Protein AF-A0A355PFP1-F1 (afdb_monomer_lite)

Secondary structure (DSSP, 8-state):
-HHHHHHHHHHHHHHHHHHHHHHHHHHHHTTT-S--TTSPPP-----------

Structure (mmCIF, N/CA/C/O backbone):
data_AF-A0A355PFP1-F1
#
_entry.id   AF-A0A355PFP1-F1
#
loop_
_atom_site.group_PDB
_atom_site.id
_atom_site.type_symbol
_atom_site.label_atom_id
_atom_site.label_alt_id
_atom_site.label_comp_id
_atom_site.label_asym_id
_atom_site.label_entity_id
_atom_site.label_seq_id
_atom_site.pdbx_PDB_ins_code
_atom_site.Cartn_x
_atom_site.Cartn_y
_atom_site.Cartn_z
_atom_site.occupancy
_atom_site.B_iso_or_equiv
_atom_site.auth_seq_id
_atom_site.auth_comp_id
_atom_site.auth_asym_id
_atom_site.auth_atom_id
_atom_site.pdbx_PDB_model_num
ATOM 1 N N . MET A 1 1 ? 20.581 0.827 -22.555 1.00 60.53 1 MET A N 1
ATOM 2 C CA . MET A 1 1 ? 19.336 1.613 -22.684 1.00 60.53 1 MET A CA 1
ATOM 3 C C . MET A 1 1 ? 18.083 0.786 -22.383 1.00 60.53 1 MET A C 1
ATOM 5 O O . MET A 1 1 ? 17.383 1.161 -21.466 1.00 60.53 1 MET A O 1
ATOM 9 N N . SER A 1 2 ? 17.820 -0.356 -23.040 1.00 76.06 2 SER A N 1
ATOM 10 C CA . SER A 1 2 ? 16.540 -1.089 -22.870 1.00 76.06 2 SER A CA 1
ATOM 11 C C . SER A 1 2 ? 16.331 -1.850 -21.544 1.00 76.06 2 SER A C 1
ATOM 13 O O . SER A 1 2 ? 15.189 -1.977 -21.114 1.00 76.06 2 SER A O 1
ATOM 15 N N . MET A 1 3 ? 17.375 -2.395 -20.903 1.00 83.69 3 MET A N 1
ATOM 16 C CA . MET A 1 3 ? 17.187 -3.134 -19.637 1.00 83.69 3 MET A CA 1
ATOM 17 C C . MET A 1 3 ? 16.989 -2.205 -18.435 1.00 83.69 3 MET A C 1
ATOM 19 O O . MET A 1 3 ? 16.139 -2.473 -17.596 1.00 83.69 3 MET A O 1
ATOM 23 N N . PHE A 1 4 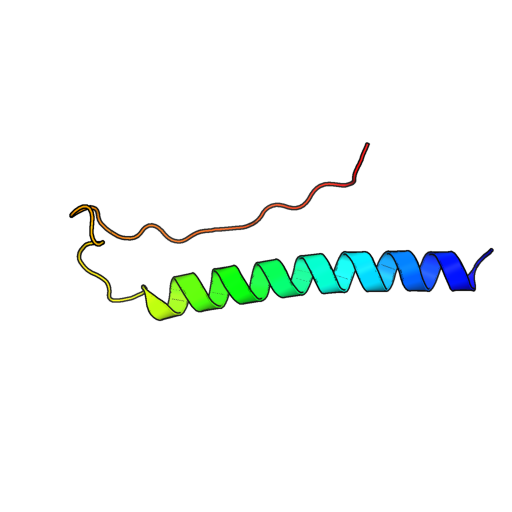? 17.733 -1.096 -18.365 1.00 91.19 4 PHE A N 1
ATOM 24 C CA . PHE A 1 4 ? 17.600 -0.127 -17.272 1.00 91.19 4 PHE A CA 1
ATOM 25 C C . PHE A 1 4 ? 16.195 0.486 -17.217 1.00 91.19 4 PHE A C 1
ATOM 27 O O . PHE A 1 4 ? 15.591 0.504 -16.150 1.00 91.19 4 PHE A O 1
ATOM 34 N N . SER A 1 5 ? 15.615 0.844 -18.368 1.00 90.06 5 SER A N 1
ATOM 35 C CA . SER A 1 5 ? 14.232 1.334 -18.435 1.00 90.06 5 SER A CA 1
ATOM 36 C C . SER A 1 5 ? 13.207 0.290 -17.977 1.00 90.06 5 SER A C 1
ATOM 38 O O . SER A 1 5 ? 12.218 0.631 -17.337 1.00 90.06 5 SER A O 1
ATOM 40 N N . ALA A 1 6 ? 13.431 -0.999 -18.262 1.00 92.25 6 ALA A N 1
ATOM 41 C CA . ALA A 1 6 ? 12.539 -2.063 -17.795 1.00 92.25 6 ALA A CA 1
ATOM 42 C C . ALA A 1 6 ? 12.560 -2.197 -16.262 1.00 92.25 6 ALA A C 1
ATOM 44 O O . ALA A 1 6 ? 11.509 -2.385 -15.649 1.00 92.25 6 ALA A O 1
ATOM 45 N N . PHE A 1 7 ? 13.733 -2.051 -15.636 1.00 94.38 7 PHE A N 1
ATOM 46 C CA . PHE A 1 7 ? 13.855 -2.058 -14.178 1.00 94.38 7 PHE A CA 1
ATOM 47 C C . PHE A 1 7 ? 13.220 -0.828 -13.524 1.00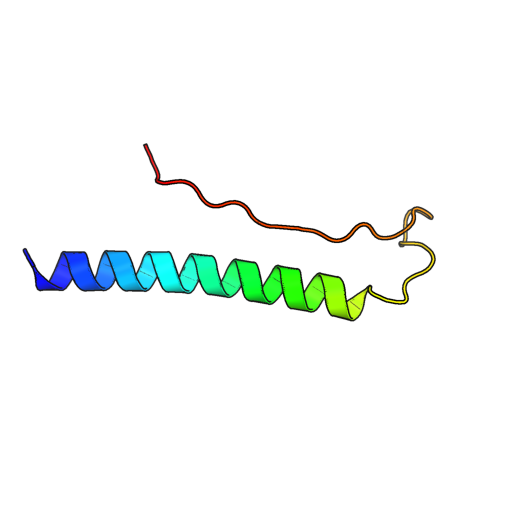 94.38 7 PHE A C 1
ATOM 49 O O . PHE A 1 7 ? 12.566 -0.974 -12.495 1.00 94.38 7 PHE A O 1
ATOM 56 N N . GLU A 1 8 ? 13.345 0.358 -14.120 1.00 93.31 8 GLU A N 1
ATOM 57 C CA . GLU A 1 8 ? 12.680 1.577 -13.634 1.00 93.31 8 GLU A CA 1
ATOM 58 C C . GLU A 1 8 ? 11.148 1.457 -13.698 1.00 93.31 8 GLU A C 1
ATOM 60 O O . GLU A 1 8 ? 10.447 1.777 -12.730 1.00 93.31 8 GLU A O 1
ATOM 65 N N . ILE A 1 9 ? 10.614 0.912 -14.797 1.00 93.00 9 ILE A N 1
ATOM 66 C CA . ILE A 1 9 ? 9.177 0.639 -14.940 1.00 93.00 9 ILE A CA 1
ATOM 67 C C . ILE A 1 9 ? 8.722 -0.382 -13.891 1.00 93.00 9 ILE A C 1
ATOM 69 O O . ILE A 1 9 ? 7.747 -0.146 -13.180 1.00 93.00 9 ILE A O 1
ATOM 73 N N . ALA A 1 10 ? 9.433 -1.502 -13.748 1.00 95.62 10 ALA A N 1
ATOM 74 C CA . ALA A 1 10 ? 9.080 -2.523 -12.764 1.00 95.62 10 ALA A CA 1
ATOM 75 C C . ALA A 1 10 ? 9.166 -1.989 -11.322 1.00 95.62 10 ALA A C 1
ATOM 77 O O . ALA A 1 10 ? 8.283 -2.262 -10.510 1.00 95.62 10 ALA A O 1
ATOM 78 N N . GLY A 1 11 ? 10.191 -1.193 -11.008 1.00 95.31 11 GLY A N 1
ATOM 79 C CA . GLY A 1 11 ? 10.380 -0.574 -9.697 1.00 95.31 11 GLY A CA 1
ATOM 80 C C . GLY A 1 11 ? 9.262 0.406 -9.343 1.00 95.31 11 GLY A C 1
ATOM 81 O O . GLY A 1 11 ? 8.664 0.301 -8.269 1.00 95.31 11 GLY A O 1
ATOM 82 N N . SER A 1 12 ? 8.925 1.315 -10.262 1.00 96.19 12 SER A N 1
ATOM 83 C CA . SER A 1 12 ? 7.812 2.257 -10.072 1.00 96.19 12 SER A 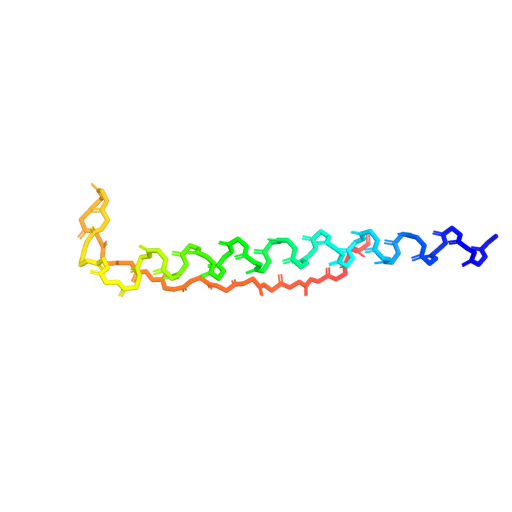CA 1
ATOM 84 C C . SER A 1 12 ? 6.463 1.535 -9.957 1.00 96.19 12 SER A C 1
ATOM 86 O O . SER A 1 12 ? 5.671 1.854 -9.067 1.00 96.19 12 SER A O 1
ATOM 88 N N . ALA A 1 13 ? 6.234 0.491 -10.761 1.00 95.94 13 ALA A N 1
ATOM 89 C CA . ALA A 1 13 ? 5.038 -0.341 -10.673 1.00 95.94 13 ALA A CA 1
ATOM 90 C C . ALA A 1 13 ? 4.932 -1.075 -9.325 1.00 95.94 13 ALA A C 1
ATOM 92 O O . ALA A 1 13 ? 3.864 -1.065 -8.713 1.00 95.94 13 ALA A O 1
ATOM 93 N N . MET A 1 14 ? 6.017 -1.679 -8.827 1.00 97.75 14 MET A N 1
ATOM 94 C CA . MET A 1 14 ? 6.018 -2.351 -7.519 1.00 97.75 14 MET A CA 1
ATOM 95 C C . MET A 1 14 ? 5.734 -1.376 -6.375 1.00 97.75 14 MET A C 1
ATOM 97 O O . MET A 1 14 ? 4.961 -1.706 -5.477 1.00 97.75 14 MET A O 1
ATOM 101 N N . SER A 1 15 ? 6.300 -0.168 -6.427 1.00 96.88 15 SER A N 1
ATOM 102 C CA . SER A 1 15 ? 6.018 0.881 -5.439 1.00 96.88 15 SER A CA 1
ATOM 103 C C . SER A 1 15 ? 4.532 1.262 -5.431 1.00 96.88 15 SER A C 1
ATOM 105 O O . SER A 1 15 ? 3.888 1.256 -4.377 1.00 96.88 15 SER A O 1
ATOM 107 N N . ALA A 1 16 ? 3.942 1.485 -6.612 1.00 97.69 16 ALA A N 1
ATOM 108 C CA . ALA A 1 16 ? 2.512 1.761 -6.741 1.00 97.69 16 ALA A CA 1
ATOM 109 C C . ALA A 1 16 ? 1.652 0.598 -6.211 1.00 97.69 16 ALA A C 1
ATOM 111 O O . ALA A 1 16 ? 0.681 0.813 -5.481 1.00 97.69 16 ALA A O 1
ATOM 112 N N . GLN A 1 17 ? 2.019 -0.650 -6.516 1.00 97.25 17 GLN A N 1
ATOM 113 C CA . GLN A 1 17 ? 1.297 -1.825 -6.017 1.00 97.25 17 GLN A CA 1
ATOM 114 C C . GLN A 1 17 ? 1.387 -1.973 -4.495 1.00 97.25 17 GLN A C 1
ATOM 116 O O . GLN A 1 17 ? 0.372 -2.258 -3.858 1.00 97.25 17 GLN A O 1
ATOM 121 N N . ALA A 1 18 ? 2.545 -1.706 -3.888 1.00 98.25 18 ALA A N 1
ATOM 122 C CA . ALA A 1 18 ? 2.689 -1.713 -2.433 1.00 98.25 18 ALA A CA 1
ATOM 123 C C . ALA A 1 18 ? 1.758 -0.683 -1.767 1.00 98.25 18 ALA A C 1
ATOM 125 O O . ALA A 1 18 ? 1.100 -0.990 -0.772 1.00 98.25 18 ALA A O 1
ATOM 126 N N . GLN A 1 19 ? 1.619 0.512 -2.352 1.00 97.94 19 GLN A N 1
ATOM 127 C CA . GLN A 1 19 ? 0.674 1.522 -1.861 1.00 97.94 19 GLN A CA 1
ATOM 128 C C . GLN A 1 19 ? -0.788 1.062 -1.976 1.00 97.94 19 GLN A C 1
ATOM 130 O O . GLN A 1 19 ? -1.552 1.221 -1.020 1.00 97.94 19 GLN A O 1
ATOM 135 N N . ARG A 1 20 ? -1.184 0.437 -3.098 1.00 97.94 20 ARG A N 1
ATOM 136 C CA . ARG A 1 20 ? -2.536 -0.146 -3.252 1.00 97.94 20 ARG A CA 1
ATOM 137 C C . ARG A 1 20 ? -2.813 -1.209 -2.200 1.00 97.94 20 ARG A C 1
ATOM 139 O O . ARG A 1 20 ? -3.898 -1.216 -1.615 1.00 97.94 20 ARG A O 1
ATOM 146 N N . MET A 1 21 ? -1.845 -2.090 -1.957 1.00 98.31 21 MET A N 1
ATOM 147 C CA . MET A 1 21 ? -1.961 -3.145 -0.955 1.00 98.31 21 MET A CA 1
ATOM 148 C C . MET A 1 21 ? -2.150 -2.550 0.441 1.00 98.31 21 MET A C 1
ATOM 150 O O . MET A 1 21 ? -3.073 -2.949 1.143 1.00 98.31 21 MET A O 1
ATOM 154 N N . ASN A 1 22 ? -1.352 -1.547 0.813 1.00 98.12 22 ASN A N 1
ATOM 155 C CA . ASN A 1 22 ? -1.460 -0.889 2.116 1.00 98.12 22 ASN A CA 1
ATOM 156 C C . ASN A 1 22 ? -2.826 -0.223 2.322 1.00 98.12 22 ASN A C 1
ATOM 158 O O . ASN A 1 22 ? -3.420 -0.347 3.393 1.00 98.12 22 ASN A O 1
ATOM 162 N N . VAL A 1 23 ? -3.359 0.444 1.295 1.00 97.75 23 VAL A N 1
ATOM 163 C CA . VAL A 1 23 ? -4.698 1.047 1.366 1.00 97.75 23 VAL A CA 1
ATOM 164 C C . VAL A 1 23 ? -5.789 -0.012 1.454 1.00 97.75 23 VAL A C 1
ATOM 166 O O . VAL A 1 23 ? -6.694 0.116 2.274 1.00 97.75 23 VAL A O 1
ATOM 169 N N . THR A 1 24 ? -5.675 -1.092 0.685 1.00 97.62 24 THR A N 1
ATOM 170 C CA . THR A 1 24 ? -6.624 -2.213 0.753 1.00 97.62 24 THR A CA 1
ATOM 171 C C . THR A 1 24 ? -6.612 -2.865 2.136 1.00 97.62 24 THR A C 1
ATOM 173 O O . THR A 1 24 ? -7.671 -3.088 2.717 1.00 97.62 24 THR A O 1
ATOM 176 N N . ALA A 1 25 ? -5.426 -3.108 2.698 1.00 97.50 25 ALA A N 1
ATOM 177 C CA . ALA A 1 25 ? -5.263 -3.658 4.039 1.00 97.50 25 ALA A CA 1
ATOM 178 C C . ALA A 1 25 ? -5.825 -2.715 5.112 1.00 97.50 25 ALA A C 1
ATOM 180 O O . ALA A 1 25 ? -6.521 -3.166 6.016 1.00 97.50 25 ALA A O 1
ATOM 181 N N . SER A 1 26 ? -5.592 -1.403 4.989 1.00 95.44 26 SER A N 1
ATOM 182 C CA . SER A 1 26 ? -6.171 -0.408 5.898 1.00 95.44 26 SER A CA 1
ATOM 183 C C . SER A 1 26 ? -7.697 -0.388 5.823 1.00 95.44 26 SER A C 1
ATOM 185 O O . SER A 1 26 ? -8.341 -0.378 6.871 1.00 95.44 26 SER A O 1
ATOM 187 N N . ASN A 1 27 ? -8.270 -0.432 4.616 1.00 95.12 27 ASN A N 1
ATOM 188 C CA . ASN A 1 27 ? -9.718 -0.487 4.428 1.00 95.12 27 ASN A CA 1
ATOM 189 C C . ASN A 1 27 ? -10.305 -1.747 5.075 1.00 95.12 27 ASN A C 1
ATOM 191 O O . ASN A 1 27 ? -11.304 -1.661 5.777 1.00 95.12 27 ASN A O 1
ATOM 195 N N . MET A 1 28 ? -9.660 -2.901 4.884 1.00 94.88 28 MET A N 1
ATOM 196 C CA . MET A 1 28 ? -10.092 -4.166 5.479 1.00 94.88 28 MET A CA 1
ATOM 197 C C . MET A 1 28 ? -9.994 -4.142 7.009 1.00 94.88 28 MET A C 1
ATOM 199 O O . MET A 1 28 ? -10.932 -4.542 7.687 1.00 94.88 28 MET A O 1
ATOM 203 N N . ALA A 1 29 ? -8.898 -3.614 7.559 1.00 93.31 29 ALA A N 1
ATOM 204 C CA . ALA A 1 29 ? -8.694 -3.510 9.004 1.00 93.31 29 ALA A CA 1
ATOM 205 C C . ALA A 1 29 ? -9.701 -2.576 9.698 1.00 93.31 29 ALA A C 1
ATOM 207 O O . ALA A 1 29 ? -9.907 -2.690 10.902 1.00 93.31 29 ALA A O 1
ATOM 208 N N . ASN A 1 30 ? -10.314 -1.652 8.955 1.00 92.12 30 ASN A N 1
ATOM 209 C CA . ASN A 1 30 ? -11.289 -0.695 9.477 1.00 92.12 30 ASN A CA 1
ATOM 210 C C . ASN A 1 30 ? -12.712 -0.940 8.950 1.00 92.12 30 ASN A C 1
ATOM 212 O O . ASN A 1 30 ? -13.574 -0.089 9.154 1.00 92.12 30 ASN A O 1
ATOM 216 N N . ALA A 1 31 ? -12.972 -2.072 8.287 1.00 90.81 31 ALA A N 1
ATOM 217 C CA . ALA A 1 31 ? -14.257 -2.350 7.642 1.00 90.81 31 ALA A CA 1
ATOM 218 C C . ALA A 1 31 ? -15.441 -2.325 8.624 1.00 90.81 31 ALA A C 1
ATOM 220 O O . ALA A 1 31 ? -16.515 -1.847 8.270 1.00 90.81 31 ALA A O 1
ATOM 221 N N . ASP A 1 32 ? -15.210 -2.763 9.863 1.00 86.69 32 ASP A N 1
ATOM 222 C CA . ASP A 1 32 ? -16.214 -2.812 10.933 1.00 86.69 32 ASP A CA 1
ATOM 223 C C . ASP A 1 32 ? -16.033 -1.691 11.975 1.00 86.69 32 ASP A C 1
ATOM 225 O O . ASP A 1 32 ? -16.643 -1.712 13.046 1.00 86.69 32 ASP A O 1
ATOM 229 N N . SER A 1 33 ? -15.162 -0.711 11.702 1.00 83.25 33 SER A N 1
ATOM 230 C CA . SER A 1 33 ? -14.891 0.380 12.638 1.00 83.25 33 SER A CA 1
ATOM 231 C C .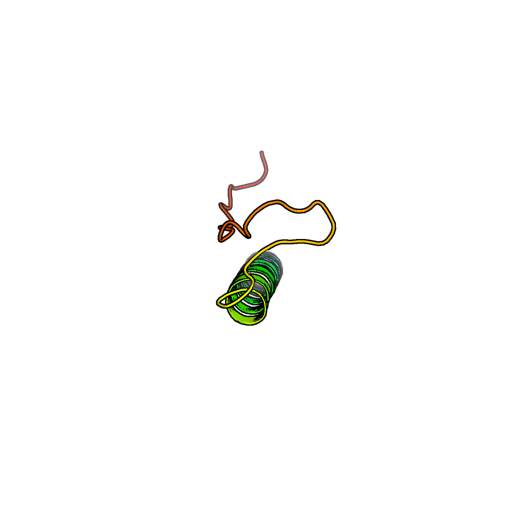 SER A 1 33 ? -16.035 1.395 12.642 1.00 83.25 33 SER A C 1
ATOM 233 O O . SER A 1 33 ? -16.335 2.025 11.627 1.00 83.25 33 SER A O 1
ATOM 235 N N . VAL A 1 34 ? -16.663 1.571 13.806 1.00 72.00 34 VAL A N 1
ATOM 236 C CA . VAL A 1 34 ? -17.836 2.442 13.980 1.00 72.00 34 VAL A CA 1
ATOM 237 C C . VAL A 1 34 ? -17.437 3.913 14.176 1.00 72.00 34 VAL A C 1
ATOM 239 O O . VAL A 1 34 ? -18.170 4.803 13.757 1.00 72.00 34 VAL A O 1
ATOM 242 N N . ALA A 1 35 ? -16.271 4.173 14.778 1.00 72.06 35 ALA A N 1
ATOM 243 C CA . ALA A 1 35 ? -15.694 5.506 14.967 1.00 72.06 35 ALA A CA 1
ATOM 244 C C . ALA A 1 35 ? -14.171 5.412 15.178 1.00 72.06 35 ALA A C 1
ATOM 246 O O . ALA A 1 35 ? -13.689 4.525 15.886 1.00 72.06 35 ALA A O 1
ATOM 247 N N . GLY A 1 36 ? -13.417 6.322 14.560 1.00 71.44 36 GLY A N 1
ATOM 248 C CA . GLY A 1 36 ? -11.980 6.491 14.760 1.00 71.44 36 GLY A CA 1
ATOM 249 C C . GLY A 1 36 ? -11.635 7.125 16.117 1.00 71.44 36 GLY A C 1
ATOM 250 O O . GLY A 1 36 ? -12.527 7.461 16.896 1.00 71.44 36 GLY A O 1
ATOM 251 N N . PRO A 1 37 ? -10.338 7.320 16.424 1.00 70.69 37 PRO A N 1
ATOM 252 C CA . PRO A 1 37 ? -9.887 7.959 17.669 1.00 70.69 37 PRO A CA 1
ATOM 253 C C . PRO A 1 37 ? -10.416 9.392 17.860 1.00 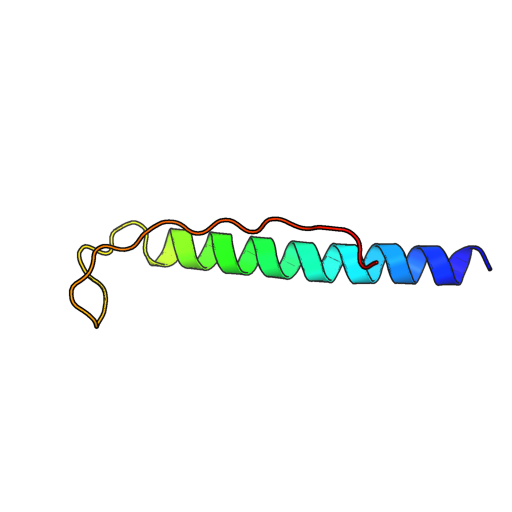70.69 37 PRO A C 1
ATOM 255 O O . PRO A 1 37 ? -10.449 9.903 18.975 1.00 70.69 37 PRO A O 1
ATOM 258 N N . ASP A 1 38 ? -10.800 10.031 16.760 1.00 79.12 38 ASP A N 1
ATOM 259 C CA . ASP A 1 38 ? -11.400 11.358 16.631 1.00 79.12 38 ASP A CA 1
ATOM 260 C C . ASP A 1 38 ? -12.939 11.348 16.717 1.00 79.12 38 ASP A C 1
ATOM 262 O O . ASP A 1 38 ? -13.556 12.411 16.719 1.00 79.12 38 ASP A O 1
ATOM 266 N N . GLY A 1 39 ? -13.563 10.171 16.827 1.00 79.56 39 GLY A N 1
ATOM 267 C CA . GLY A 1 39 ? -15.016 10.003 16.901 1.00 79.56 39 GLY A CA 1
ATOM 268 C C . GLY A 1 39 ? -15.724 9.964 15.542 1.00 79.56 39 GLY A C 1
ATOM 269 O O . GLY A 1 39 ? -16.932 9.738 15.500 1.00 79.56 39 GLY A O 1
ATOM 270 N N . GLU A 1 40 ? -14.996 10.135 14.436 1.00 83.06 40 GLU A N 1
ATOM 271 C CA . GLU A 1 40 ? -15.555 10.142 13.081 1.00 83.06 40 GLU A CA 1
ATOM 272 C C . GLU A 1 40 ? -15.594 8.732 12.473 1.00 83.06 40 GLU A C 1
ATOM 274 O O . GLU A 1 40 ? -14.700 7.911 12.680 1.00 83.06 40 GLU A O 1
ATOM 279 N N . THR A 1 41 ? -16.621 8.429 11.675 1.00 85.50 41 THR A N 1
ATOM 280 C CA . THR A 1 41 ? -16.715 7.145 10.953 1.00 85.50 41 THR A CA 1
ATOM 281 C C . THR A 1 41 ? -15.574 6.964 9.953 1.00 85.50 41 THR A C 1
ATOM 283 O O . THR A 1 41 ? -15.232 7.888 9.207 1.00 85.50 41 THR A O 1
ATOM 286 N N . TYR A 1 42 ? -15.046 5.740 9.860 1.00 89.31 42 TYR A N 1
ATOM 287 C CA . TYR A 1 42 ? -14.032 5.414 8.863 1.00 89.31 42 TYR A CA 1
ATOM 288 C C . TYR A 1 42 ? -14.582 5.562 7.437 1.00 89.31 42 TYR A C 1
ATOM 290 O O . TYR A 1 42 ? -15.659 5.066 7.105 1.00 89.31 42 TYR A O 1
ATOM 298 N N . ARG A 1 43 ? -13.809 6.215 6.564 1.00 90.38 43 ARG A N 1
ATOM 299 C CA . ARG A 1 43 ? -14.097 6.317 5.129 1.00 90.38 43 ARG A CA 1
ATOM 300 C C . ARG A 1 43 ? -13.049 5.542 4.349 1.00 90.38 43 ARG A C 1
ATOM 302 O O . ARG A 1 43 ? -11.853 5.799 4.495 1.00 90.38 43 ARG A O 1
ATOM 309 N N . ALA A 1 44 ? -13.513 4.621 3.507 1.00 92.44 44 ALA A N 1
ATOM 310 C CA . ALA A 1 44 ? -12.643 3.830 2.650 1.00 92.44 44 ALA A CA 1
ATOM 311 C C . ALA A 1 44 ? -11.785 4.736 1.759 1.00 92.44 44 ALA A C 1
ATOM 313 O O . ALA A 1 44 ? -12.267 5.702 1.163 1.00 92.44 44 ALA A O 1
ATOM 314 N N . LYS A 1 45 ? -10.498 4.410 1.679 1.00 94.38 45 LYS A N 1
ATOM 315 C CA . LYS A 1 45 ? -9.501 5.167 0.924 1.00 94.38 45 LYS A CA 1
ATOM 316 C C . LYS A 1 45 ? -9.258 4.516 -0.433 1.00 94.38 45 LYS A C 1
ATOM 318 O O . LYS A 1 45 ? -9.318 3.293 -0.568 1.00 94.38 45 LYS A O 1
ATOM 323 N N . GLN A 1 46 ? -8.916 5.335 -1.423 1.00 96.06 46 GLN A N 1
ATOM 324 C CA . GLN A 1 46 ? -8.475 4.890 -2.741 1.00 96.06 46 GLN A CA 1
ATOM 325 C C . GLN A 1 46 ? -7.267 5.712 -3.183 1.00 96.06 46 GLN A C 1
ATOM 327 O O . GLN A 1 46 ? -7.216 6.921 -2.974 1.00 96.06 46 GLN A O 1
ATOM 332 N N . VAL 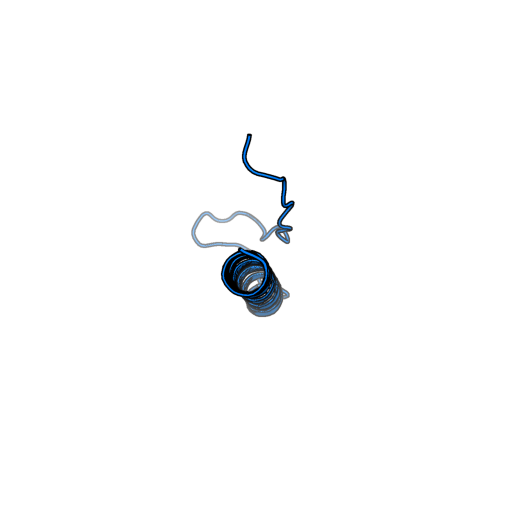A 1 47 ? -6.300 5.040 -3.803 1.00 96.69 47 VAL A N 1
ATOM 333 C CA . VAL A 1 47 ? -5.132 5.677 -4.418 1.00 96.69 47 VAL A CA 1
ATOM 334 C C . VAL A 1 47 ? -5.371 5.881 -5.908 1.00 96.69 47 VAL A C 1
ATOM 336 O O . VAL A 1 47 ? -5.871 4.984 -6.590 1.00 96.69 47 VAL A O 1
ATOM 339 N N . MET A 1 48 ? -4.991 7.058 -6.394 1.00 96.38 48 MET A N 1
ATOM 340 C CA . MET A 1 48 ? -4.917 7.396 -7.811 1.00 96.38 48 MET A CA 1
ATOM 341 C C . MET A 1 48 ? -3.455 7.667 -8.141 1.00 96.38 48 MET A C 1
ATOM 343 O O . MET A 1 48 ? -2.779 8.369 -7.393 1.00 96.38 48 MET A O 1
ATOM 347 N N . PHE A 1 49 ? -2.974 7.077 -9.230 1.00 96.25 49 PHE A N 1
ATOM 348 C CA . PHE A 1 49 ? -1.598 7.245 -9.682 1.00 96.25 49 PHE A CA 1
ATOM 349 C C . PHE A 1 49 ? -1.574 8.094 -10.941 1.00 96.25 49 PHE A C 1
ATOM 351 O O . PHE A 1 49 ? -2.436 7.948 -11.808 1.00 96.25 49 PHE A O 1
ATOM 358 N N . GLU A 1 50 ? -0.545 8.917 -11.049 1.00 96.06 50 GLU A N 1
ATOM 359 C CA . GLU A 1 50 ? -0.238 9.716 -12.225 1.00 96.06 50 GLU A CA 1
ATOM 360 C C . GLU A 1 50 ? 1.241 9.564 -12.575 1.00 96.06 50 GLU A C 1
ATOM 362 O O . GLU A 1 50 ? 2.062 9.155 -11.748 1.00 96.06 50 GLU A O 1
ATOM 367 N N . THR A 1 51 ? 1.579 9.850 -13.826 1.00 91.88 51 THR A N 1
ATOM 368 C CA . THR A 1 51 ? 2.974 9.903 -14.259 1.00 91.88 51 THR A CA 1
ATOM 369 C C . THR A 1 51 ? 3.635 11.152 -13.690 1.00 91.88 51 THR A C 1
ATOM 371 O O . THR A 1 51 ? 3.025 12.219 -13.688 1.00 91.88 51 THR A O 1
ATOM 374 N N . GLN A 1 52 ? 4.889 11.038 -13.251 1.00 79.38 52 GLN A N 1
ATOM 375 C CA . GLN A 1 52 ? 5.682 12.212 -12.881 1.00 79.38 52 GLN A CA 1
ATOM 376 C C . GLN A 1 52 ? 5.905 13.098 -14.118 1.00 79.38 52 GLN A C 1
ATOM 378 O O . GLN A 1 52 ? 6.116 12.571 -15.212 1.00 79.38 52 GLN A O 1
ATOM 383 N N . ALA A 1 53 ? 5.800 14.417 -13.933 1.00 68.50 53 ALA A N 1
ATOM 384 C CA . ALA A 1 53 ? 5.989 15.427 -14.977 1.00 68.50 53 ALA A CA 1
ATOM 385 C C . ALA A 1 53 ? 7.467 15.638 -15.336 1.00 68.50 53 ALA A C 1
ATOM 387 O O . ALA A 1 53 ? 8.320 15.491 -14.429 1.00 68.50 53 ALA A O 1
#

pLDDT: mean 89.87, std 9.33, range [60.53, 98.31]

Sequence (53 aa):
MSMFSAFEIAGSAMSAQAQRMNVTASNMANADSVAGPDGETYRAKQVMFETQA

Foldseek 3Di:
DPPVVVVVVVVVVVVVVVVQVVLVVVCVVQVVPCADPVRHHDDRDDDDDDDDD

Radius of gyration: 16.31 Å; chains: 1; bounding box: 37×20×40 Å